Protein AF-A0A524GRI9-F1 (afdb_monomer)

Foldseek 3Di:
DFWDFPDWDADVVVRGIDTDTDGHPVDDDDPVCLVVDFDWDDDPNDTDGDRDDPAPPPPRPCPVPVD

Nearest PDB structures (foldseek):
  1s7m-assembly1_A  TM=2.823E-01  e=5.800E+00  Haemophilus influenzae

Radius of gyration: 13.46 Å; Cα contacts (8 Å, |Δi|>4): 62; chains: 1; bounding box: 38×23×31 Å

Mean predicted aligned error: 3.69 Å

Structure (mmCIF, N/CA/C/O backbone):
data_AF-A0A524GRI9-F1
#
_entry.id   AF-A0A524GRI9-F1
#
loop_
_atom_site.group_PDB
_atom_site.id
_atom_site.type_symbol
_atom_site.label_atom_id
_atom_site.label_alt_id
_atom_site.label_comp_id
_atom_site.label_asym_id
_atom_site.label_entity_id
_atom_site.label_seq_id
_atom_site.pdbx_PDB_ins_code
_atom_site.Cartn_x
_atom_site.Cartn_y
_atom_site.Cartn_z
_atom_site.occupancy
_atom_site.B_iso_or_equiv
_atom_site.auth_seq_id
_atom_site.auth_comp_id
_atom_site.auth_asym_id
_atom_site.auth_atom_id
_atom_site.pdbx_PDB_model_num
ATOM 1 N N . ALA A 1 1 ? -7.353 6.486 14.526 1.00 59.97 1 ALA A N 1
ATOM 2 C CA . ALA A 1 1 ? -7.128 6.157 13.106 1.00 59.97 1 ALA A CA 1
ATOM 3 C C . ALA A 1 1 ? -5.788 6.754 12.725 1.00 59.97 1 ALA A C 1
ATOM 5 O O . ALA A 1 1 ? -5.602 7.936 12.972 1.00 59.97 1 ALA A O 1
ATOM 6 N N . VAL A 1 2 ? -4.855 5.935 12.240 1.00 78.81 2 VAL A N 1
ATOM 7 C CA . VAL A 1 2 ? -3.444 6.330 12.074 1.00 78.81 2 VAL A CA 1
ATOM 8 C C . VAL A 1 2 ? -3.182 6.977 10.708 1.00 78.81 2 VAL A C 1
ATOM 10 O O . VAL A 1 2 ? -2.082 7.431 10.448 1.00 78.81 2 VAL A O 1
ATOM 13 N N . GLY A 1 3 ? -4.165 7.026 9.803 1.00 90.69 3 GLY A N 1
ATOM 14 C CA . GLY A 1 3 ? -3.966 7.553 8.455 1.00 90.69 3 GLY A CA 1
ATOM 15 C C . GLY A 1 3 ? -5.076 7.177 7.479 1.00 90.69 3 GLY A C 1
ATOM 16 O O . GLY A 1 3 ? -6.163 6.772 7.893 1.00 90.69 3 GLY A O 1
ATOM 17 N N . TYR A 1 4 ? -4.795 7.308 6.181 1.00 94.00 4 TYR A N 1
ATOM 18 C CA . TYR A 1 4 ? -5.712 6.944 5.095 1.00 94.00 4 TYR A CA 1
ATOM 19 C C . TYR A 1 4 ? -4.976 6.525 3.814 1.00 94.00 4 TYR A C 1
ATOM 21 O O . TYR A 1 4 ? -3.835 6.925 3.564 1.00 94.00 4 TYR A O 1
ATOM 29 N N . ILE A 1 5 ? -5.656 5.734 2.977 1.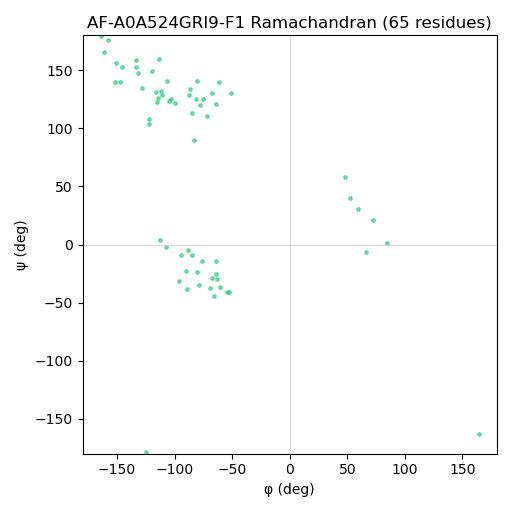00 94.81 5 ILE A N 1
ATOM 30 C CA . ILE A 1 5 ? -5.170 5.328 1.653 1.00 94.81 5 ILE A CA 1
ATOM 31 C C . ILE A 1 5 ? -5.304 6.499 0.676 1.00 94.81 5 ILE A C 1
ATOM 33 O O . ILE A 1 5 ? -6.385 7.052 0.489 1.00 94.81 5 ILE A O 1
ATOM 37 N N . ARG A 1 6 ? -4.197 6.873 0.031 1.00 95.19 6 ARG A N 1
ATOM 38 C CA . ARG A 1 6 ? -4.143 7.931 -0.993 1.00 95.19 6 ARG A CA 1
ATOM 39 C C . ARG A 1 6 ? -4.405 7.413 -2.394 1.00 95.19 6 ARG A C 1
ATOM 41 O O . ARG A 1 6 ? -4.998 8.111 -3.208 1.00 95.19 6 ARG A O 1
ATOM 48 N N . ALA A 1 7 ? -3.884 6.231 -2.680 1.00 95.12 7 ALA A N 1
ATOM 49 C CA . ALA A 1 7 ? -3.981 5.582 -3.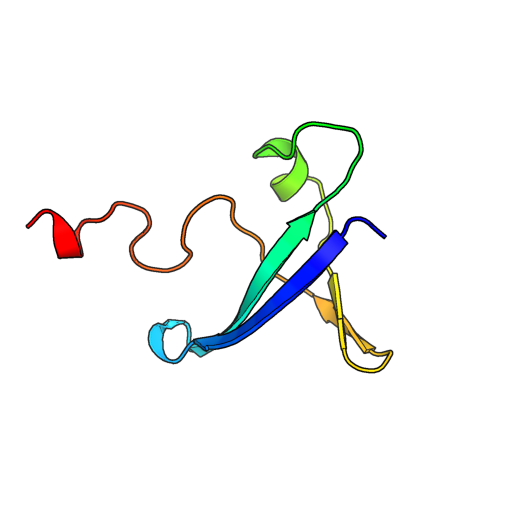971 1.00 95.12 7 ALA A CA 1
ATOM 50 C C . ALA A 1 7 ? -3.918 4.077 -3.748 1.00 95.12 7 ALA A C 1
ATOM 52 O O . ALA A 1 7 ? -3.124 3.615 -2.929 1.00 95.12 7 ALA A O 1
ATOM 53 N N . ALA A 1 8 ? -4.734 3.328 -4.479 1.00 96.12 8 ALA A N 1
ATOM 54 C CA . ALA A 1 8 ? -4.724 1.876 -4.452 1.00 96.12 8 ALA A CA 1
ATOM 55 C C . ALA A 1 8 ? -5.061 1.306 -5.828 1.00 96.12 8 ALA A C 1
ATOM 57 O O . ALA A 1 8 ? -5.738 1.945 -6.635 1.00 96.12 8 ALA A O 1
ATOM 58 N N . SER A 1 9 ? -4.566 0.104 -6.090 1.00 96.81 9 SER A N 1
ATOM 59 C CA . SER A 1 9 ? -4.814 -0.652 -7.312 1.00 96.81 9 SER A CA 1
ATOM 60 C C . SER A 1 9 ? -4.584 -2.144 -7.069 1.00 96.81 9 SER A C 1
ATOM 62 O O . SER A 1 9 ? -4.171 -2.563 -5.986 1.00 96.81 9 SER A O 1
ATOM 64 N N . TYR A 1 10 ? -4.855 -2.966 -8.083 1.00 97.19 10 TYR A N 1
ATOM 65 C CA . TYR A 1 10 ? -4.427 -4.359 -8.076 1.00 97.19 10 TYR A CA 1
ATOM 66 C C . TYR A 1 10 ? -2.985 -4.459 -8.584 1.00 97.19 10 TYR A C 1
ATOM 68 O O . TYR A 1 10 ? -2.694 -4.180 -9.750 1.00 97.19 10 TYR A O 1
ATOM 76 N N . GLY A 1 11 ? -2.070 -4.851 -7.705 1.00 96.94 11 GLY A N 1
ATOM 77 C CA . GLY A 1 11 ? -0.671 -5.061 -8.036 1.00 96.94 11 GLY A CA 1
ATOM 78 C C . GLY A 1 11 ? -0.477 -6.449 -8.626 1.00 96.94 11 GLY A C 1
ATOM 79 O O . GLY A 1 11 ? -0.188 -7.381 -7.886 1.00 96.94 11 GLY A O 1
ATOM 80 N N . PHE A 1 12 ? -0.589 -6.595 -9.949 1.00 97.25 12 PHE A N 1
ATOM 81 C CA . PHE A 1 12 ? -0.472 -7.899 -10.623 1.00 97.25 12 PHE A CA 1
ATOM 82 C C . PHE A 1 12 ? 0.805 -8.667 -10.265 1.00 97.25 12 PHE A C 1
ATOM 84 O O . PHE A 1 12 ? 0.744 -9.867 -10.024 1.00 97.25 12 PHE A O 1
ATOM 91 N N . THR A 1 13 ? 1.944 -7.981 -10.166 1.00 96.19 13 THR A N 1
ATOM 92 C CA . THR A 1 13 ? 3.221 -8.608 -9.793 1.00 96.19 13 THR A CA 1
ATOM 93 C C . THR A 1 13 ? 3.250 -9.102 -8.345 1.00 96.19 13 THR A C 1
ATOM 95 O O . THR A 1 13 ? 3.964 -10.048 -8.039 1.00 96.19 13 THR A O 1
ATOM 98 N N . LEU A 1 14 ? 2.483 -8.462 -7.460 1.00 95.19 14 LEU A N 1
ATOM 99 C CA . LEU A 1 14 ? 2.364 -8.821 -6.044 1.00 95.19 14 LEU A CA 1
ATOM 100 C C . LEU A 1 14 ? 1.163 -9.745 -5.779 1.00 95.19 14 LEU A C 1
ATOM 102 O O . LEU A 1 14 ? 1.035 -10.278 -4.685 1.00 95.19 14 LEU A O 1
ATOM 106 N N . GLY A 1 15 ? 0.296 -9.952 -6.775 1.00 96.69 15 GLY A N 1
ATOM 107 C CA . GLY A 1 15 ? -0.842 -10.866 -6.703 1.00 96.69 15 GLY A CA 1
ATOM 108 C C . GLY A 1 15 ? -1.997 -10.393 -5.817 1.00 96.69 15 GLY A C 1
ATOM 109 O O . GLY A 1 15 ? -2.782 -11.226 -5.374 1.00 96.69 15 GLY A O 1
ATOM 110 N N . GLY A 1 16 ? -2.117 -9.091 -5.537 1.00 95.69 16 GLY A N 1
ATOM 111 C CA . GLY A 1 16 ? -3.124 -8.600 -4.595 1.00 95.69 16 GLY A CA 1
ATOM 112 C C . GLY A 1 16 ? -3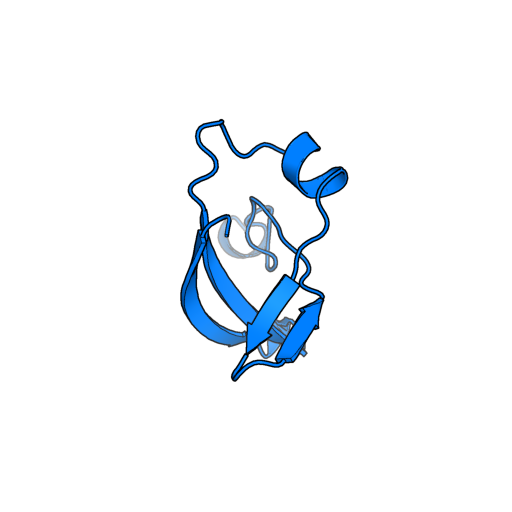.39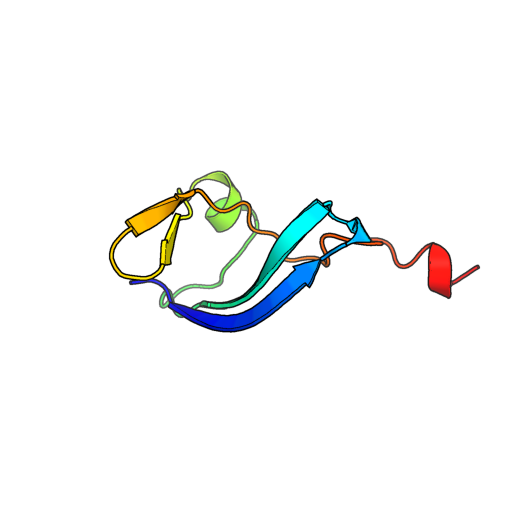5 -7.100 -4.651 1.00 95.69 16 GLY A C 1
ATOM 113 O O . GLY A 1 16 ? -2.796 -6.359 -5.435 1.00 95.69 16 GLY A O 1
ATOM 114 N N . ALA A 1 17 ? -4.327 -6.655 -3.807 1.00 96.50 17 ALA A N 1
ATOM 115 C CA . ALA A 1 17 ? -4.612 -5.238 -3.610 1.00 96.50 17 ALA A CA 1
ATOM 116 C C . ALA A 1 17 ? -3.417 -4.552 -2.936 1.00 96.50 17 ALA A C 1
ATOM 118 O O . ALA A 1 17 ? -2.906 -5.027 -1.925 1.00 96.50 17 ALA A O 1
ATOM 119 N N . VAL A 1 18 ? -2.979 -3.429 -3.497 1.00 96.81 18 VAL A N 1
ATOM 120 C CA . VAL A 1 18 ? -1.854 -2.642 -2.988 1.00 96.81 18 VAL A CA 1
ATOM 121 C C . VAL A 1 18 ? -2.225 -1.173 -2.953 1.00 96.81 18 VAL A C 1
ATOM 123 O O . VAL A 1 18 ? -3.047 -0.709 -3.744 1.00 96.81 18 VAL A O 1
ATOM 126 N N . GLY A 1 19 ? -1.600 -0.417 -2.058 1.00 95.69 19 GLY A N 1
ATOM 127 C CA . GLY A 1 19 ? -1.845 1.012 -1.965 1.00 95.69 19 GLY A CA 1
ATOM 128 C C . GLY A 1 19 ? -0.753 1.771 -1.234 1.00 95.69 19 GLY A C 1
ATOM 129 O O . GLY A 1 19 ? 0.100 1.195 -0.564 1.00 95.69 19 GLY A O 1
ATOM 130 N N . LEU A 1 20 ? -0.800 3.090 -1.388 1.00 95.44 20 LEU A N 1
ATOM 131 C CA . LEU A 1 20 ? 0.013 4.038 -0.643 1.00 95.44 20 LEU A CA 1
ATOM 132 C C . LEU A 1 20 ? -0.850 4.678 0.438 1.00 95.44 20 LEU A C 1
ATOM 134 O O . LEU A 1 20 ? -1.900 5.254 0.142 1.00 95.44 20 LEU A O 1
ATOM 138 N N . ALA A 1 21 ? -0.384 4.593 1.679 1.00 93.94 21 ALA A N 1
ATOM 139 C CA . ALA A 1 21 ? -1.029 5.197 2.832 1.00 93.94 21 ALA A CA 1
ATOM 140 C C . ALA A 1 21 ? -0.239 6.419 3.305 1.00 93.94 21 ALA A C 1
ATOM 142 O O . ALA A 1 21 ? 0.991 6.397 3.339 1.00 93.94 21 ALA A O 1
ATOM 143 N N . MET A 1 22 ? -0.954 7.470 3.697 1.00 92.38 22 MET A N 1
ATOM 144 C CA . MET A 1 22 ? -0.382 8.562 4.482 1.00 92.38 22 MET A CA 1
ATOM 145 C C . MET A 1 22 ? -0.755 8.331 5.933 1.00 92.38 22 MET A C 1
ATOM 147 O O . MET A 1 22 ? -1.943 8.240 6.247 1.00 92.38 22 MET A O 1
ATOM 151 N N . ILE A 1 23 ? 0.261 8.220 6.783 1.00 91.38 23 ILE A N 1
ATOM 152 C CA . ILE A 1 23 ? 0.125 7.911 8.203 1.00 91.38 23 ILE A CA 1
ATOM 153 C C . ILE A 1 23 ? 0.504 9.154 9.010 1.00 91.38 23 ILE A C 1
ATOM 155 O O . ILE A 1 23 ? 1.567 9.731 8.787 1.00 91.38 23 ILE A O 1
ATOM 159 N N . ASP A 1 24 ? -0.370 9.553 9.928 1.00 88.31 24 ASP A N 1
ATOM 160 C CA . ASP A 1 24 ? -0.134 10.580 10.937 1.00 88.31 24 ASP A CA 1
ATOM 161 C C . ASP A 1 24 ? -0.348 9.952 12.320 1.00 88.31 24 ASP A C 1
ATOM 163 O O . ASP A 1 24 ? -1.475 9.667 12.731 1.00 88.31 24 ASP A O 1
ATOM 167 N N . ALA A 1 25 ? 0.762 9.668 12.998 1.00 84.69 25 ALA A N 1
ATOM 168 C CA . ALA A 1 25 ? 0.784 9.037 14.315 1.00 84.69 25 ALA A CA 1
ATOM 169 C C . ALA A 1 25 ? 1.298 9.975 15.417 1.00 84.69 25 ALA A C 1
ATOM 171 O O . ALA A 1 25 ? 1.490 9.535 16.545 1.00 84.69 25 ALA A O 1
ATOM 172 N N . GLY A 1 26 ? 1.586 11.247 15.109 1.00 85.81 26 GLY A N 1
ATOM 173 C CA . GLY A 1 26 ? 2.264 12.163 16.038 1.00 85.81 26 GLY A CA 1
ATOM 174 C C . GLY A 1 26 ? 3.722 11.797 16.367 1.00 85.81 26 GLY A C 1
ATOM 175 O O . GLY A 1 26 ? 4.421 12.587 17.000 1.00 85.81 26 GLY A O 1
ATOM 176 N N . GLU A 1 27 ? 4.206 10.643 15.902 1.00 86.56 27 GLU A N 1
ATOM 177 C CA . GLU A 1 27 ? 5.568 10.148 16.077 1.00 86.56 27 GLU A CA 1
ATOM 178 C C . GLU A 1 27 ? 6.155 9.609 14.757 1.00 86.56 27 GLU A C 1
ATOM 180 O O . GLU A 1 27 ? 5.408 9.282 13.826 1.00 86.56 27 GLU A O 1
ATOM 185 N N . PRO A 1 28 ? 7.494 9.524 14.631 1.00 87.19 28 PRO A N 1
ATOM 186 C CA . PRO A 1 28 ? 8.124 9.003 13.425 1.00 87.19 28 PRO A CA 1
ATOM 187 C C . PRO A 1 28 ? 7.782 7.530 13.183 1.00 87.19 28 PRO A C 1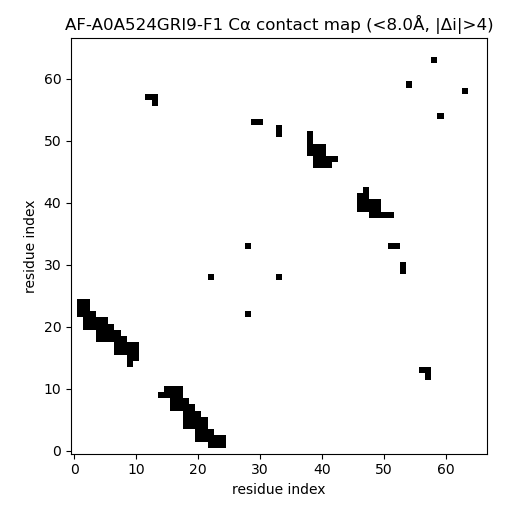
ATOM 189 O O . PRO A 1 28 ? 8.148 6.657 13.969 1.00 87.19 28 PRO A O 1
ATOM 192 N N . ILE A 1 29 ? 7.179 7.242 12.030 1.00 89.62 29 ILE A N 1
ATOM 193 C CA . ILE A 1 29 ? 6.909 5.867 11.604 1.00 89.62 29 ILE A CA 1
ATOM 194 C C . ILE A 1 29 ? 8.222 5.190 11.208 1.00 89.62 29 ILE A C 1
ATOM 196 O O . ILE A 1 29 ? 8.847 5.529 10.201 1.00 89.62 29 ILE A O 1
ATOM 200 N N . ASN A 1 30 ? 8.649 4.224 12.019 1.00 90.31 30 ASN A N 1
ATOM 201 C CA . AS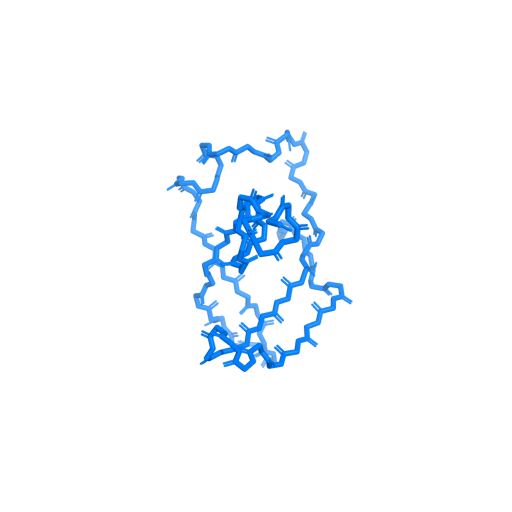N A 1 30 ? 9.896 3.491 11.839 1.00 90.31 30 ASN A CA 1
ATOM 202 C C . ASN A 1 30 ? 9.658 1.971 11.786 1.00 90.31 30 ASN A C 1
ATOM 204 O O . ASN A 1 30 ? 8.529 1.488 11.845 1.00 90.31 30 ASN A O 1
ATOM 208 N N . LYS A 1 31 ? 10.738 1.193 11.648 1.00 89.69 31 LYS A N 1
ATOM 209 C CA . LYS A 1 31 ? 10.648 -0.269 11.537 1.00 89.69 31 LYS A CA 1
ATOM 210 C C . LYS A 1 31 ? 10.012 -0.927 12.771 1.00 89.69 31 LYS A C 1
ATOM 212 O O . LYS A 1 31 ? 9.280 -1.892 12.589 1.00 89.69 31 LYS A O 1
ATOM 217 N N . ALA A 1 32 ? 10.272 -0.421 13.978 1.00 88.94 32 ALA A N 1
ATOM 218 C CA . ALA A 1 32 ? 9.673 -0.953 15.201 1.00 88.94 32 ALA A CA 1
ATOM 219 C C . ALA A 1 32 ? 8.153 -0.731 15.201 1.00 88.94 32 ALA A C 1
ATOM 221 O O . ALA A 1 32 ? 7.417 -1.691 15.397 1.00 88.94 32 ALA A O 1
ATOM 222 N N . CYS A 1 33 ? 7.681 0.466 14.815 1.00 87.19 33 CYS A N 1
ATOM 223 C CA . CYS A 1 33 ? 6.245 0.740 14.661 1.00 87.19 33 CYS A CA 1
ATOM 224 C C . CYS A 1 33 ? 5.559 -0.254 13.712 1.00 87.19 33 CYS A C 1
ATOM 226 O O . CYS A 1 33 ? 4.446 -0.696 13.972 1.00 87.19 33 CYS A O 1
ATOM 228 N N . LEU A 1 34 ? 6.214 -0.616 12.601 1.00 89.31 34 LEU A N 1
ATOM 229 C CA . LEU A 1 34 ? 5.660 -1.592 11.660 1.00 89.31 34 LEU A CA 1
ATOM 230 C C . LEU A 1 34 ? 5.614 -3.011 12.240 1.00 89.31 34 LEU A C 1
ATOM 232 O O . LEU A 1 34 ? 4.676 -3.738 11.942 1.00 89.31 34 LEU A O 1
ATOM 236 N N . GLN A 1 35 ? 6.625 -3.410 13.015 1.00 88.38 35 GLN A N 1
ATOM 237 C CA . GLN A 1 35 ? 6.746 -4.768 13.560 1.00 88.38 35 GLN A CA 1
ATOM 238 C C . GLN A 1 35 ? 5.850 -5.013 14.776 1.00 88.38 35 GLN A C 1
ATOM 240 O O . GLN A 1 35 ? 5.384 -6.131 14.965 1.00 88.38 35 GLN A O 1
ATOM 245 N N . GLU A 1 36 ? 5.652 -3.991 15.603 1.00 87.06 36 GLU A N 1
ATOM 246 C CA . GLU A 1 36 ? 4.851 -4.067 16.828 1.00 87.06 36 GLU A CA 1
ATOM 247 C C . GLU A 1 36 ? 3.377 -3.725 16.578 1.00 87.06 36 GLU A C 1
ATOM 249 O O . GLU A 1 36 ? 2.509 -4.118 17.354 1.00 87.06 36 GLU A O 1
ATOM 254 N N . GLY A 1 37 ? 3.088 -2.991 15.500 1.00 86.19 37 GLY A N 1
ATOM 255 C CA . GLY A 1 37 ? 1.738 -2.577 15.144 1.00 86.19 37 GLY A CA 1
ATOM 256 C C . GLY A 1 37 ? 0.933 -3.671 14.446 1.00 86.19 37 GLY A C 1
ATOM 257 O O . GLY A 1 37 ? 1.431 -4.370 13.564 1.00 86.19 37 GLY A O 1
ATOM 258 N N . GLU A 1 38 ? -0.351 -3.752 14.784 1.00 91.19 38 GLU A N 1
ATOM 259 C CA . GLU A 1 38 ? -1.350 -4.440 13.967 1.00 91.19 38 GLU A CA 1
ATOM 260 C C . GLU A 1 38 ? -1.915 -3.463 12.933 1.00 91.19 38 GLU A C 1
ATOM 262 O O . GLU A 1 38 ? -2.345 -2.354 13.264 1.00 91.19 38 GLU A O 1
ATOM 267 N N . TRP A 1 39 ? -1.903 -3.874 11.666 1.00 91.94 39 TRP A N 1
ATOM 268 C CA . TRP A 1 39 ? -2.294 -3.024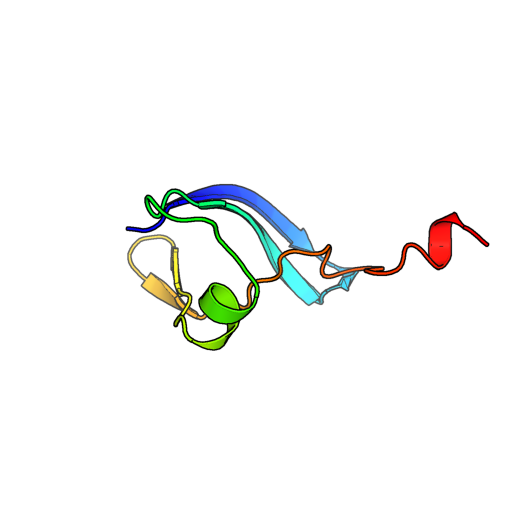 10.549 1.00 91.94 39 TRP A CA 1
ATOM 269 C C . TRP A 1 39 ? -3.535 -3.584 9.872 1.00 91.94 39 TRP A C 1
ATOM 271 O O . TRP A 1 39 ? -3.557 -4.714 9.384 1.00 91.94 39 TRP A O 1
ATOM 281 N N . GLU A 1 40 ? -4.568 -2.753 9.816 1.00 95.44 40 GLU A N 1
ATOM 282 C CA . GLU A 1 40 ? -5.835 -3.070 9.173 1.00 95.44 40 GLU A CA 1
ATOM 283 C C . GLU A 1 40 ? -6.256 -1.917 8.261 1.00 95.44 40 GLU A C 1
ATOM 285 O O . GLU A 1 40 ? -6.007 -0.743 8.549 1.00 95.44 40 GLU A O 1
ATOM 290 N N . ILE A 1 41 ? -6.939 -2.251 7.169 1.00 94.25 41 ILE A N 1
ATOM 291 C CA . ILE A 1 41 ? -7.587 -1.289 6.280 1.00 94.25 41 ILE A CA 1
ATOM 292 C C . ILE A 1 41 ? -9.094 -1.516 6.353 1.00 94.25 41 ILE A C 1
ATOM 294 O O . ILE A 1 41 ? -9.581 -2.624 6.123 1.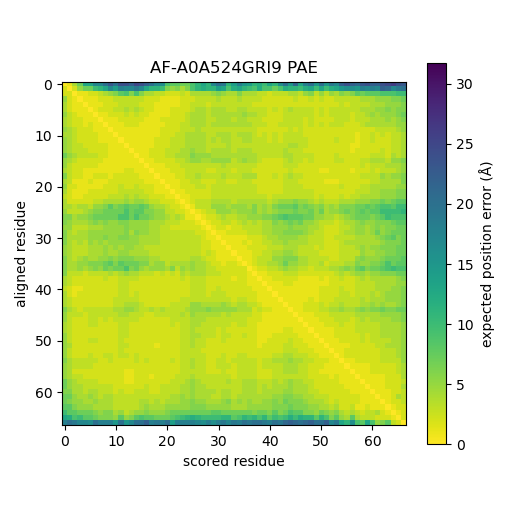00 94.25 41 ILE A O 1
ATOM 298 N N . ASP A 1 42 ? -9.833 -0.449 6.650 1.00 94.88 42 ASP A N 1
ATOM 299 C CA . ASP A 1 42 ? -11.286 -0.443 6.519 1.00 94.88 42 ASP A CA 1
ATOM 300 C C . ASP A 1 42 ? -11.670 -0.266 5.045 1.00 94.88 42 ASP A C 1
ATOM 302 O O . ASP A 1 42 ? -11.306 0.723 4.402 1.00 94.88 42 ASP A O 1
ATOM 306 N N . ILE A 1 43 ? -12.396 -1.245 4.512 1.00 94.38 43 ILE A N 1
ATOM 307 C CA . ILE A 1 43 ? -12.976 -1.216 3.175 1.00 94.38 43 ILE A CA 1
ATOM 308 C C . ILE A 1 43 ? -14.480 -1.396 3.335 1.00 94.38 43 ILE A C 1
ATOM 310 O O . ILE A 1 43 ? -14.957 -2.487 3.648 1.00 94.38 43 ILE A O 1
ATOM 314 N N . ALA A 1 44 ? -15.226 -0.313 3.114 1.00 95.19 44 ALA A N 1
ATOM 315 C CA . ALA A 1 44 ? -16.685 -0.294 3.212 1.00 95.19 44 ALA A CA 1
ATOM 316 C C . ALA A 1 44 ? -17.221 -0.850 4.552 1.00 95.19 44 ALA A C 1
ATOM 318 O O . ALA A 1 44 ? -18.214 -1.576 4.577 1.00 95.19 44 ALA A O 1
ATOM 319 N N . GLY A 1 45 ? -16.559 -0.528 5.668 1.00 95.62 45 GLY A N 1
ATOM 320 C CA . GLY A 1 45 ? -16.932 -0.968 7.014 1.00 95.62 45 GLY A CA 1
ATOM 321 C C . GLY A 1 45 ? -16.405 -2.352 7.398 1.00 95.62 45 GLY A C 1
ATOM 322 O O . GLY A 1 45 ? -16.681 -2.824 8.499 1.00 95.62 45 GLY A O 1
ATOM 323 N N . THR A 1 46 ? -15.652 -3.014 6.514 1.00 96.44 46 THR A N 1
ATOM 324 C CA . THR A 1 46 ? -14.992 -4.292 6.802 1.00 96.44 46 THR A CA 1
ATOM 325 C C . THR A 1 46 ? -13.504 -4.068 7.009 1.00 96.44 46 THR A C 1
ATOM 327 O O . THR A 1 46 ? -12.819 -3.558 6.121 1.00 96.44 46 THR A O 1
ATOM 330 N N . ARG A 1 47 ? -12.982 -4.484 8.165 1.00 95.44 47 ARG A N 1
ATOM 331 C CA . ARG A 1 47 ? -11.545 -4.437 8.442 1.00 95.44 47 ARG A CA 1
ATOM 332 C C . ARG A 1 47 ? -10.847 -5.632 7.818 1.00 95.44 47 ARG A C 1
ATOM 334 O O . ARG A 1 47 ? -11.227 -6.774 8.058 1.00 95.44 47 ARG A O 1
ATOM 341 N N . ASN A 1 48 ? -9.840 -5.345 7.007 1.00 95.38 48 ASN A N 1
ATOM 342 C CA . ASN A 1 48 ? -9.012 -6.341 6.351 1.00 95.38 48 ASN A CA 1
ATOM 343 C C . ASN A 1 48 ? -7.578 -6.202 6.871 1.00 95.38 48 ASN A C 1
ATOM 345 O O . ASN A 1 48 ? -7.068 -5.078 6.880 1.00 95.38 48 ASN A O 1
ATOM 349 N N . PRO A 1 49 ? -6.917 -7.299 7.278 1.00 95.50 49 PRO A N 1
ATOM 350 C CA . PRO A 1 49 ? -5.518 -7.246 7.679 1.00 95.50 49 PRO A CA 1
ATOM 351 C C . PRO A 1 49 ? -4.657 -6.783 6.502 1.00 95.50 49 PRO A C 1
ATOM 353 O O . PRO A 1 49 ? -4.890 -7.174 5.355 1.00 95.50 49 PRO A O 1
ATOM 356 N N . ALA A 1 50 ? -3.667 -5.945 6.786 1.00 94.31 50 ALA A N 1
ATOM 357 C CA . ALA A 1 50 ? -2.781 -5.376 5.786 1.00 94.31 50 ALA A CA 1
ATOM 358 C C . ALA A 1 50 ? -1.320 -5.596 6.170 1.00 94.31 50 ALA A C 1
ATOM 360 O O . ALA A 1 50 ? -0.912 -5.348 7.300 1.00 94.31 50 ALA A O 1
ATOM 361 N N . GLU A 1 51 ? -0.513 -6.013 5.201 1.00 93.62 51 GLU A N 1
ATOM 362 C CA . GLU A 1 51 ? 0.937 -5.992 5.343 1.00 93.62 51 GLU A CA 1
ATOM 363 C C . GLU A 1 51 ? 1.468 -4.620 4.917 1.00 93.62 51 GLU A C 1
ATOM 365 O O . GLU A 1 51 ? 1.083 -4.077 3.877 1.00 93.62 51 GLU A O 1
ATOM 370 N N . VAL A 1 52 ? 2.359 -4.046 5.722 1.00 94.12 52 VAL A N 1
ATOM 371 C CA . VAL A 1 52 ? 2.901 -2.700 5.508 1.00 94.12 52 VAL A CA 1
ATOM 372 C C . VAL A 1 52 ? 4.412 -2.734 5.326 1.00 94.12 52 VAL A C 1
ATOM 374 O O . VAL A 1 52 ? 5.116 -3.565 5.893 1.00 94.12 52 VAL A O 1
ATOM 377 N N . SER A 1 53 ? 4.936 -1.796 4.539 1.00 93.56 53 SER A N 1
ATOM 378 C CA . SER A 1 53 ? 6.372 -1.672 4.299 1.00 93.56 53 SER A CA 1
ATOM 379 C C . SER A 1 53 ? 6.776 -0.214 4.098 1.00 93.56 53 SER A C 1
ATOM 381 O O . SER A 1 53 ? 6.104 0.541 3.400 1.00 93.56 53 SER A O 1
ATOM 383 N N . LEU A 1 54 ? 7.922 0.167 4.674 1.00 92.62 54 LEU A N 1
ATOM 384 C CA . LEU A 1 54 ? 8.577 1.464 4.437 1.00 92.62 54 LEU A CA 1
ATOM 385 C C . LEU A 1 54 ? 9.309 1.528 3.089 1.00 92.62 54 LEU A C 1
ATOM 387 O O . LEU A 1 54 ? 9.739 2.593 2.654 1.00 92.62 54 LEU A O 1
ATOM 391 N N . ARG A 1 55 ? 9.518 0.375 2.453 1.00 93.12 55 ARG A N 1
ATOM 392 C CA . ARG A 1 55 ? 10.155 0.246 1.140 1.00 93.12 55 ARG A CA 1
ATOM 393 C C . ARG A 1 55 ? 9.141 -0.270 0.124 1.00 93.12 55 ARG A C 1
ATOM 395 O O . ARG A 1 55 ? 8.168 -0.912 0.522 1.00 93.12 55 ARG A O 1
ATOM 402 N N . PRO A 1 56 ? 9.375 -0.066 -1.180 1.00 94.06 56 PRO A N 1
ATOM 403 C CA . PRO A 1 56 ? 8.574 -0.721 -2.202 1.00 94.06 56 PRO A CA 1
ATOM 404 C C . PRO A 1 56 ? 8.505 -2.233 -1.954 1.00 94.06 56 PRO A C 1
ATOM 406 O O . PRO A 1 56 ? 9.535 -2.873 -1.755 1.00 94.06 56 PRO A O 1
ATOM 409 N N . MET A 1 57 ? 7.295 -2.796 -1.976 1.00 94.69 57 MET A N 1
ATOM 410 C CA . MET A 1 57 ? 7.083 -4.249 -1.877 1.00 94.69 57 MET A CA 1
ATOM 411 C C . MET A 1 57 ? 7.696 -4.991 -3.074 1.00 94.69 57 MET A C 1
ATOM 413 O O . MET A 1 57 ? 8.049 -6.162 -2.985 1.00 94.69 57 MET A O 1
ATOM 417 N N . TYR A 1 58 ? 7.837 -4.296 -4.205 1.00 95.31 58 TYR A N 1
ATOM 418 C CA . TYR A 1 58 ? 8.421 -4.820 -5.427 1.00 95.31 58 TYR A CA 1
ATOM 419 C C . TYR A 1 58 ? 9.758 -4.142 -5.736 1.00 95.31 58 TYR A C 1
ATOM 421 O O . TYR A 1 58 ? 9.843 -2.917 -5.714 1.00 95.31 58 TYR A O 1
ATOM 429 N N . ASP A 1 59 ? 10.777 -4.950 -6.040 1.00 95.50 59 ASP A N 1
ATOM 430 C CA . ASP A 1 59 ? 12.163 -4.514 -6.259 1.00 95.50 59 ASP A CA 1
ATOM 431 C C . ASP A 1 59 ? 12.703 -3.559 -5.163 1.00 95.50 59 ASP A C 1
ATOM 433 O O . ASP A 1 59 ? 13.142 -2.440 -5.447 1.00 95.50 59 ASP A O 1
ATOM 437 N N . PRO A 1 60 ? 12.710 -3.977 -3.879 1.00 95.12 60 PRO A N 1
ATOM 438 C CA . PRO A 1 60 ? 13.087 -3.106 -2.759 1.00 95.12 60 PRO A CA 1
ATOM 439 C C . PRO A 1 60 ? 14.547 -2.623 -2.796 1.00 95.12 60 PRO A C 1
ATOM 441 O O . PRO A 1 60 ? 14.916 -1.728 -2.034 1.00 95.12 60 PRO A O 1
ATOM 444 N N . LYS A 1 61 ? 15.398 -3.237 -3.627 1.00 95.38 61 LYS A N 1
ATOM 445 C CA . LYS A 1 61 ? 16.830 -2.930 -3.764 1.00 95.38 61 LYS A CA 1
ATOM 446 C C . LYS A 1 61 ? 17.174 -2.196 -5.068 1.00 95.38 61 LYS A C 1
ATOM 448 O O . LYS A 1 61 ? 18.326 -1.781 -5.236 1.00 95.38 61 LYS A O 1
ATOM 453 N N . MET A 1 62 ? 16.186 -1.964 -5.937 1.00 94.56 62 MET A N 1
ATOM 454 C CA . MET A 1 62 ? 16.358 -1.404 -7.284 1.00 94.56 62 MET A CA 1
ATOM 455 C C . MET A 1 62 ? 17.271 -2.254 -8.186 1.00 94.56 62 MET A C 1
ATOM 457 O O . MET A 1 62 ? 17.979 -1.714 -9.036 1.00 94.56 62 MET A O 1
ATOM 461 N N . GLU A 1 63 ? 17.299 -3.571 -7.987 1.00 96.38 63 GLU A N 1
ATOM 462 C CA . GLU A 1 63 ? 18.159 -4.499 -8.733 1.00 96.38 63 GLU A CA 1
ATOM 463 C C . GLU A 1 63 ? 17.806 -4.514 -10.223 1.00 96.38 63 GLU A C 1
ATOM 465 O O . GLU A 1 63 ? 18.685 -4.694 -11.058 1.00 96.38 63 GLU A O 1
ATOM 470 N N . ARG A 1 64 ? 16.540 -4.262 -10.579 1.00 93.12 64 ARG A N 1
ATOM 471 C CA . ARG A 1 64 ? 16.085 -4.303 -11.978 1.00 93.12 64 ARG A CA 1
ATOM 472 C C . ARG A 1 64 ? 16.417 -3.037 -12.759 1.00 93.12 64 ARG A C 1
ATOM 474 O O . ARG A 1 64 ? 16.445 -3.078 -13.982 1.00 93.12 64 ARG A O 1
ATOM 481 N N . ILE A 1 65 ? 16.605 -1.917 -12.063 1.00 93.44 65 ILE A N 1
ATOM 482 C CA . ILE A 1 65 ? 16.886 -0.610 -12.675 1.00 93.44 65 ILE A CA 1
ATOM 483 C C . ILE A 1 65 ? 18.387 -0.313 -12.710 1.00 93.44 65 ILE A C 1
ATOM 485 O O . ILE A 1 65 ? 18.842 0.397 -13.598 1.00 93.44 65 ILE A O 1
ATOM 489 N N . LYS A 1 66 ? 19.155 -0.815 -11.736 1.00 88.56 66 LYS A N 1
ATOM 490 C CA . LYS A 1 66 ? 20.600 -0.555 -11.620 1.00 88.56 66 LYS A CA 1
ATOM 491 C C . LYS A 1 66 ? 21.481 -1.497 -12.450 1.00 88.56 66 LYS A C 1
ATOM 493 O O . LYS A 1 66 ? 22.691 -1.283 -12.464 1.00 88.56 66 LYS A O 1
ATOM 498 N N . ALA A 1 67 ? 20.897 -2.546 -13.029 1.00 67.56 67 ALA A N 1
ATOM 499 C CA . ALA A 1 67 ? 21.597 -3.531 -13.849 1.00 67.56 67 ALA A CA 1
ATOM 500 C C . ALA A 1 67 ? 22.013 -2.967 -15.214 1.00 67.56 67 ALA A C 1
ATOM 502 O O . ALA A 1 67 ? 21.270 -2.117 -15.754 1.00 67.56 67 ALA A O 1
#

Secondary structure (DSSP, 8-state):
--EEEEEEEEETTTTEEEEEEEE--SS---HHHHHH---EEEETTEEEE----SS-SSSTT-HHHH-

pLDDT: mean 92.07, std 6.22, range [59.97, 97.25]

Sequence (67 aa):
AVGYIRAASYGFTLGGAVGLAMIDAGEPINKACLQEGEWEIDIAGTRNPAEVSLRPMYDPKMERIKA

Solvent-accessible surface area (backbone atoms only — not c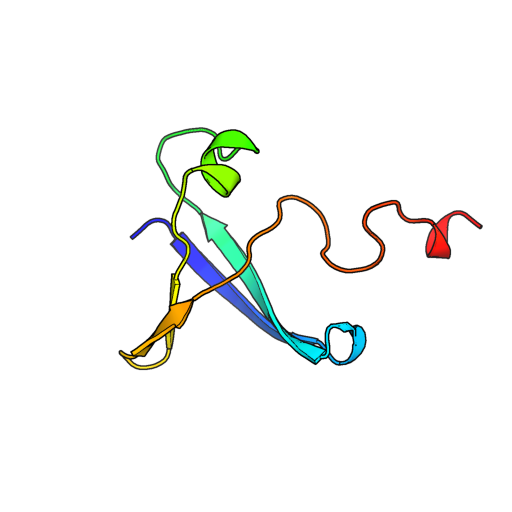omparable to full-atom values): 4596 Å² total; per-residue (Å²): 129,54,58,49,78,78,47,71,49,75,35,73,94,77,72,40,82,42,70,46,69,52,72,60,70,97,59,87,89,44,72,65,57,61,72,76,48,87,48,67,43,76,57,95,87,42,78,38,84,49,90,85,70,98,54,58,94,66,66,69,81,44,63,85,75,76,104